Protein AF-A0A940CL17-F1 (afdb_monomer_lite)

Radius of gyration: 22.21 Å; chains: 1; bounding box: 60×41×31 Å

Structure (mmCIF, N/CA/C/O backbone):
data_AF-A0A940CL17-F1
#
_entry.id   AF-A0A940CL17-F1
#
loop_
_atom_site.group_PDB
_atom_site.id
_atom_site.type_symbol
_atom_site.label_atom_id
_atom_site.label_alt_id
_atom_site.label_comp_id
_atom_site.label_asym_id
_atom_site.label_entity_id
_atom_site.label_seq_id
_atom_site.pdbx_PDB_ins_code
_atom_site.Cartn_x
_atom_site.Cartn_y
_atom_site.Cartn_z
_atom_site.occupancy
_atom_site.B_iso_or_equiv
_atom_site.auth_seq_id
_atom_site.auth_comp_id
_atom_site.auth_asym_id
_atom_site.auth_atom_id
_atom_site.pdbx_PDB_model_num
ATOM 1 N N . MET A 1 1 ? 45.561 32.958 -18.531 1.00 55.88 1 MET A N 1
ATOM 2 C CA . MET A 1 1 ? 45.379 31.776 -19.407 1.00 55.88 1 MET A CA 1
ATOM 3 C C . MET A 1 1 ? 45.295 30.462 -18.626 1.00 55.88 1 MET A C 1
ATOM 5 O O . MET A 1 1 ? 44.309 29.768 -18.802 1.00 55.88 1 ME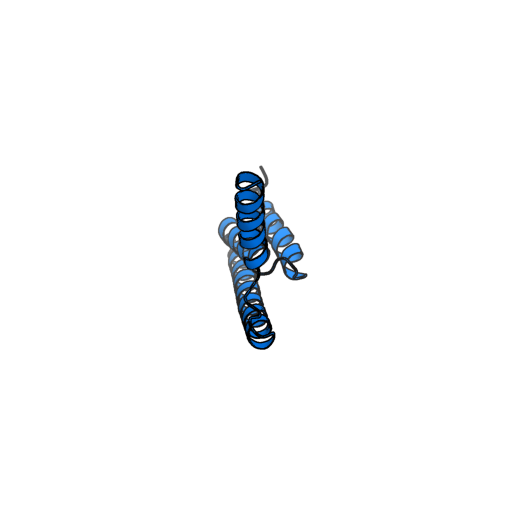T A O 1
ATOM 9 N N . SER A 1 2 ? 46.215 30.154 -17.698 1.00 60.66 2 SER A N 1
ATOM 10 C CA . SER A 1 2 ? 46.189 28.889 -16.922 1.00 60.66 2 SER A CA 1
ATOM 11 C C . SER A 1 2 ? 44.926 28.669 -16.053 1.00 60.66 2 SER A C 1
ATOM 13 O O . SER A 1 2 ? 44.372 27.575 -16.038 1.00 60.66 2 SER A O 1
ATOM 15 N N . LYS A 1 3 ? 44.365 29.717 -15.424 1.00 64.75 3 LYS A N 1
ATOM 16 C CA . LYS A 1 3 ? 43.126 29.595 -14.618 1.00 64.75 3 LYS A CA 1
ATOM 17 C C . LYS A 1 3 ? 41.900 29.146 -15.431 1.00 64.75 3 LYS A C 1
ATOM 19 O O . LYS A 1 3 ? 41.086 28.390 -14.919 1.00 64.75 3 LYS A O 1
ATOM 24 N N . HIS A 1 4 ? 41.792 29.551 -16.700 1.00 70.62 4 HIS A N 1
ATOM 25 C CA . HIS A 1 4 ? 40.691 29.123 -17.575 1.00 70.62 4 HIS A CA 1
ATOM 26 C C . HIS A 1 4 ? 40.810 27.648 -17.985 1.00 70.62 4 HIS A C 1
ATOM 28 O O . HIS A 1 4 ? 39.792 26.989 -18.157 1.00 70.62 4 HIS A O 1
ATOM 34 N N . ILE A 1 5 ? 42.033 27.114 -18.068 1.00 78.62 5 ILE A N 1
ATOM 35 C CA . ILE A 1 5 ? 42.286 25.692 -18.348 1.00 78.62 5 ILE A CA 1
ATOM 36 C C . ILE A 1 5 ? 41.847 24.825 -17.159 1.00 78.62 5 ILE A C 1
ATOM 38 O O . ILE A 1 5 ? 41.248 23.774 -17.359 1.00 78.62 5 ILE A O 1
ATOM 42 N N . ILE A 1 6 ? 42.062 25.295 -15.924 1.00 80.94 6 ILE A N 1
ATOM 43 C CA . ILE A 1 6 ? 41.608 24.601 -14.706 1.00 80.94 6 ILE A CA 1
ATOM 44 C C . ILE A 1 6 ? 40.073 24.539 -14.649 1.00 80.94 6 ILE A C 1
ATOM 46 O O . ILE A 1 6 ? 39.512 23.479 -14.377 1.00 80.94 6 ILE A O 1
ATOM 50 N N . PHE A 1 7 ? 39.386 25.641 -14.971 1.00 77.31 7 PHE A N 1
ATOM 51 C CA . PHE A 1 7 ? 37.919 25.658 -15.053 1.00 77.31 7 PHE A CA 1
ATOM 52 C C . PHE A 1 7 ? 37.376 24.732 -16.152 1.00 77.31 7 PHE A C 1
ATOM 54 O O . PHE A 1 7 ? 36.368 24.060 -15.943 1.00 77.31 7 PHE A O 1
ATOM 61 N N . LEU A 1 8 ? 38.065 24.643 -17.292 1.00 80.06 8 LEU A N 1
ATOM 62 C CA . LEU A 1 8 ? 37.696 23.739 -18.383 1.00 80.06 8 LEU A CA 1
ATOM 63 C C . LEU A 1 8 ? 37.875 22.262 -17.991 1.00 80.06 8 LEU A C 1
ATOM 65 O O . LEU A 1 8 ? 37.035 21.431 -18.320 1.00 80.06 8 LEU A O 1
ATOM 69 N N . PHE A 1 9 ? 38.918 21.941 -17.222 1.00 78.00 9 PHE A N 1
ATOM 70 C CA . PHE A 1 9 ? 39.150 20.588 -16.711 1.00 78.00 9 PHE A CA 1
ATOM 71 C C . PHE A 1 9 ? 38.092 20.164 -15.678 1.00 78.00 9 PHE A C 1
ATOM 73 O O . PHE A 1 9 ? 37.618 19.032 -15.708 1.00 78.00 9 PHE A O 1
ATOM 80 N N . ILE A 1 10 ? 37.650 21.091 -14.818 1.00 80.19 10 ILE A N 1
ATOM 81 C CA . ILE A 1 10 ? 36.537 20.867 -13.879 1.00 80.19 10 ILE A CA 1
ATOM 82 C C . ILE A 1 10 ? 35.226 20.603 -14.631 1.00 80.19 10 ILE A C 1
ATOM 84 O O . ILE A 1 10 ? 34.494 19.684 -14.275 1.00 80.19 10 ILE A O 1
ATOM 88 N N . TYR A 1 11 ? 34.952 21.347 -15.705 1.00 77.88 11 TYR A N 1
ATOM 89 C CA . TYR A 1 11 ? 33.760 21.143 -16.533 1.00 77.88 11 TYR A CA 1
ATOM 90 C C . TYR A 1 11 ? 33.756 19.771 -17.234 1.00 77.88 11 TYR A C 1
ATOM 92 O O . TYR A 1 11 ? 32.717 19.117 -17.316 1.00 77.88 11 TYR A O 1
ATOM 100 N N . ILE A 1 12 ? 34.927 19.287 -17.666 1.00 77.44 12 ILE A N 1
ATOM 101 C CA . ILE A 1 12 ? 35.085 17.957 -18.279 1.00 77.44 12 ILE A CA 1
ATOM 102 C C . ILE A 1 12 ? 34.828 16.823 -17.269 1.00 77.44 12 ILE A C 1
ATOM 104 O O . ILE A 1 12 ? 34.300 15.778 -17.640 1.00 77.44 12 ILE A O 1
ATOM 108 N N . ILE A 1 13 ? 35.128 17.018 -15.983 1.00 75.62 13 ILE A N 1
ATOM 109 C CA . ILE A 1 13 ? 34.837 16.013 -14.944 1.00 75.62 13 ILE A CA 1
ATOM 110 C C . ILE A 1 13 ? 33.320 15.855 -14.730 1.00 75.62 13 ILE A C 1
ATOM 112 O O . ILE A 1 13 ? 32.849 14.740 -14.507 1.00 75.62 13 ILE A O 1
ATOM 116 N N . PHE A 1 14 ? 32.535 16.930 -14.869 1.00 67.50 14 PHE A N 1
ATOM 117 C CA . PHE A 1 14 ? 31.075 16.876 -14.704 1.00 67.50 14 PHE A CA 1
ATOM 118 C C . PHE A 1 14 ? 30.349 16.114 -15.829 1.00 67.50 14 PHE A C 1
ATOM 120 O O . PHE A 1 14 ? 29.304 15.520 -15.574 1.00 67.50 14 PHE A O 1
ATOM 127 N N . ILE A 1 15 ? 30.904 16.055 -17.046 1.00 67.25 15 ILE A N 1
ATOM 128 C CA . ILE A 1 15 ? 30.288 15.338 -18.183 1.00 67.25 15 ILE A CA 1
ATOM 129 C C . ILE A 1 15 ? 30.579 13.825 -18.210 1.00 67.25 15 ILE A C 1
ATOM 131 O O . ILE A 1 15 ? 29.912 13.099 -18.940 1.00 67.25 15 ILE A O 1
ATOM 135 N N . VAL A 1 16 ? 31.515 13.316 -17.395 1.00 64.06 16 VAL A N 1
ATOM 136 C CA . VAL A 1 16 ? 31.844 11.869 -17.318 1.00 64.06 16 VAL A CA 1
ATOM 137 C C . VAL A 1 16 ? 31.003 11.130 -16.255 1.00 64.06 16 VAL A C 1
ATOM 139 O O . VAL A 1 16 ? 31.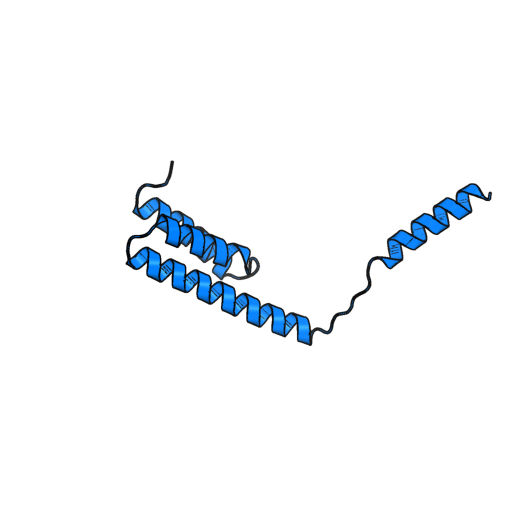085 9.913 -16.122 1.00 64.06 16 VAL A O 1
ATOM 142 N N . SER A 1 17 ? 30.126 11.830 -15.522 1.00 61.53 17 SER A N 1
ATOM 143 C CA . SER A 1 17 ? 29.309 11.228 -14.451 1.00 61.53 17 SER A CA 1
ATOM 144 C C . SER A 1 17 ? 28.144 10.352 -14.950 1.00 61.53 17 SER A C 1
ATOM 146 O O . SER A 1 17 ? 27.531 9.642 -14.157 1.00 61.53 17 SER A O 1
ATOM 148 N N . CYS A 1 18 ? 27.859 10.324 -16.258 1.00 63.22 18 CYS A N 1
ATOM 149 C CA . CYS A 1 18 ? 26.839 9.438 -16.821 1.00 63.22 18 CYS A CA 1
ATOM 150 C C . CYS A 1 18 ? 27.477 8.257 -17.565 1.00 63.22 18 CYS A C 1
ATOM 152 O O . CYS A 1 18 ? 27.629 8.265 -18.784 1.00 63.22 18 CYS A O 1
ATOM 154 N N . SER A 1 19 ? 27.861 7.225 -16.815 1.00 66.19 19 SER A N 1
ATOM 155 C CA . SER A 1 19 ? 28.136 5.907 -17.384 1.00 66.19 19 SER A CA 1
ATOM 156 C C . SER A 1 19 ? 27.679 4.810 -16.434 1.00 66.19 19 SER A C 1
ATOM 158 O O . SER A 1 19 ? 28.254 4.610 -15.361 1.00 66.19 19 SER A O 1
ATOM 160 N N . LYS A 1 20 ? 26.618 4.119 -16.860 1.00 51.00 20 LYS A N 1
ATOM 161 C CA . LYS A 1 20 ? 26.325 2.703 -16.610 1.00 51.00 20 LYS A CA 1
ATOM 162 C C . LYS A 1 20 ? 25.168 2.313 -17.528 1.00 51.00 20 LYS A C 1
ATOM 164 O O . LYS A 1 20 ? 24.007 2.367 -17.139 1.00 51.00 20 LYS A O 1
ATOM 169 N N . ASP A 1 21 ? 25.505 1.934 -18.757 1.00 62.84 21 ASP A N 1
ATOM 170 C CA . ASP A 1 21 ? 24.585 1.210 -19.632 1.00 62.84 21 ASP A CA 1
ATOM 171 C C . ASP A 1 21 ? 24.482 -0.226 -19.091 1.00 62.84 21 ASP A C 1
ATOM 173 O O . ASP A 1 21 ? 25.258 -1.118 -19.435 1.00 62.84 21 ASP A O 1
ATOM 177 N N . LYS A 1 22 ? 23.616 -0.402 -18.089 1.00 55.84 22 LYS A N 1
ATOM 178 C CA . LYS A 1 22 ? 23.228 -1.714 -17.573 1.00 55.84 22 LYS A CA 1
ATOM 179 C C . LYS A 1 22 ? 22.083 -2.207 -18.446 1.00 55.84 22 LYS A C 1
ATOM 181 O O . LYS A 1 22 ? 20.941 -1.799 -18.252 1.00 55.84 22 LYS A O 1
ATOM 186 N N . SER A 1 23 ? 22.462 -2.998 -19.447 1.00 55.94 23 SER A N 1
ATOM 187 C CA . SER A 1 23 ? 21.678 -4.025 -20.140 1.00 55.94 23 SER A CA 1
ATOM 188 C C . SER A 1 23 ? 20.180 -4.014 -19.837 1.00 55.94 23 SER A C 1
ATOM 190 O O . SER A 1 23 ? 19.755 -4.416 -18.761 1.00 55.94 23 SER A O 1
ATOM 192 N N . LYS A 1 24 ? 19.373 -3.678 -20.849 1.00 58.81 24 LYS A N 1
ATOM 193 C CA . LYS A 1 24 ? 17.898 -3.771 -20.861 1.00 58.81 24 LYS A CA 1
ATOM 194 C C . LYS A 1 24 ? 17.330 -5.049 -20.211 1.00 58.81 24 LYS A C 1
ATOM 196 O O . LYS A 1 24 ? 16.232 -5.011 -19.679 1.00 58.81 24 LYS A O 1
ATOM 201 N N . VAL A 1 25 ? 18.070 -6.161 -20.230 1.00 64.81 25 VAL A N 1
ATOM 202 C CA . VAL A 1 25 ? 17.703 -7.424 -19.564 1.00 64.81 25 VAL A CA 1
ATOM 203 C C . VAL A 1 25 ? 17.622 -7.279 -18.037 1.00 64.81 25 VAL A C 1
ATOM 205 O O . VAL A 1 25 ? 16.650 -7.735 -17.448 1.00 64.81 25 VAL A O 1
ATOM 208 N N . ASP A 1 26 ? 18.584 -6.606 -17.398 1.00 67.38 26 ASP A N 1
ATOM 209 C CA . ASP A 1 26 ? 18.594 -6.417 -15.939 1.00 67.38 26 ASP A CA 1
ATOM 210 C C . ASP A 1 26 ? 17.491 -5.452 -15.486 1.00 67.38 26 ASP A C 1
ATOM 212 O O . ASP A 1 26 ? 16.926 -5.620 -14.410 1.00 67.38 26 ASP A O 1
ATOM 216 N N . GLN A 1 27 ? 17.165 -4.454 -16.316 1.00 69.06 27 GLN A N 1
ATOM 217 C CA . GLN A 1 27 ? 16.072 -3.513 -16.048 1.00 69.06 27 GLN A CA 1
ATOM 218 C C . GLN A 1 27 ? 14.708 -4.205 -16.123 1.00 69.06 27 GLN A C 1
ATOM 220 O O . GLN A 1 27 ? 13.904 -4.029 -15.219 1.00 69.06 27 GLN A O 1
ATOM 225 N N . VAL A 1 28 ? 14.476 -5.042 -17.142 1.00 70.81 28 VAL A N 1
ATOM 226 C CA . VAL A 1 28 ? 13.228 -5.815 -17.281 1.00 70.81 28 VAL A CA 1
ATOM 227 C C . VAL A 1 28 ? 13.055 -6.815 -16.135 1.00 70.81 28 VAL A C 1
ATOM 229 O O . VAL A 1 28 ? 11.956 -6.949 -15.606 1.00 70.81 28 VAL A O 1
ATOM 232 N N . LEU A 1 29 ? 14.128 -7.497 -15.717 1.00 74.06 29 LEU A N 1
ATOM 233 C CA . LEU A 1 29 ? 14.078 -8.410 -14.569 1.00 74.06 29 LEU A CA 1
ATOM 234 C C . LEU A 1 29 ? 13.775 -7.670 -13.261 1.00 74.06 29 LEU A C 1
ATOM 236 O O . LEU A 1 29 ? 12.957 -8.144 -12.479 1.00 74.06 29 LEU A O 1
ATOM 240 N N . LEU A 1 30 ? 14.393 -6.504 -13.043 1.00 77.81 30 LEU A N 1
ATOM 241 C CA . LEU A 1 30 ? 14.125 -5.666 -11.874 1.00 77.81 30 LEU A CA 1
ATOM 242 C C . LEU A 1 30 ? 12.689 -5.124 -11.882 1.00 77.81 30 LEU A C 1
ATOM 244 O O . LEU A 1 30 ? 12.029 -5.155 -10.853 1.00 77.81 30 LEU A O 1
ATOM 248 N N . GLU A 1 31 ? 12.185 -4.656 -13.027 1.00 74.88 31 GLU A N 1
ATOM 249 C CA . GLU A 1 31 ? 10.793 -4.205 -13.160 1.00 74.88 31 GLU A CA 1
ATOM 250 C C . GLU A 1 31 ? 9.801 -5.331 -12.855 1.00 74.88 31 GLU A C 1
ATOM 252 O O . GLU A 1 31 ? 8.823 -5.105 -12.148 1.00 74.88 31 GLU A O 1
ATOM 257 N N . GLN A 1 32 ? 10.070 -6.547 -13.337 1.00 77.31 32 GLN A N 1
ATOM 258 C CA . GLN A 1 32 ? 9.220 -7.709 -13.083 1.00 77.31 32 GLN A CA 1
ATOM 259 C C . GLN A 1 32 ? 9.221 -8.122 -11.600 1.00 77.31 32 GLN A C 1
ATOM 261 O O . GLN A 1 32 ? 8.185 -8.530 -11.073 1.00 77.31 32 GLN A O 1
ATOM 266 N N . ASP A 1 33 ? 10.363 -7.998 -10.922 1.00 87.25 33 ASP A N 1
ATOM 267 C CA . ASP A 1 33 ? 10.501 -8.263 -9.485 1.00 87.25 33 ASP A CA 1
ATOM 268 C C . ASP A 1 33 ? 9.742 -7.216 -8.650 1.00 87.25 33 ASP A C 1
ATOM 270 O O . ASP A 1 33 ? 8.914 -7.552 -7.803 1.00 87.25 33 ASP A O 1
ATOM 274 N N . VAL A 1 34 ? 9.912 -5.934 -8.986 1.00 92.94 34 VAL A N 1
ATOM 275 C CA . VAL A 1 34 ? 9.219 -4.812 -8.335 1.00 92.94 34 VAL A CA 1
ATOM 276 C C . VAL A 1 34 ? 7.701 -4.870 -8.555 1.00 92.94 34 VAL A C 1
ATOM 278 O O . VAL A 1 34 ? 6.927 -4.595 -7.635 1.00 92.94 34 VAL A O 1
ATOM 281 N N . GLU A 1 35 ? 7.241 -5.272 -9.744 1.00 94.25 35 GLU A N 1
ATOM 282 C CA . GLU A 1 35 ? 5.814 -5.486 -10.003 1.00 94.25 35 GLU A CA 1
ATOM 283 C C . GLU A 1 35 ? 5.247 -6.604 -9.113 1.00 94.25 35 GLU A C 1
ATOM 285 O O . GLU A 1 35 ? 4.153 -6.461 -8.555 1.00 94.25 35 GLU A O 1
ATOM 290 N N . ALA A 1 36 ? 5.989 -7.700 -8.932 1.00 95.38 36 ALA A N 1
ATOM 291 C CA . ALA A 1 36 ? 5.579 -8.789 -8.054 1.00 95.38 36 ALA A CA 1
ATOM 292 C C . ALA A 1 36 ? 5.484 -8.337 -6.586 1.00 95.38 36 ALA A C 1
ATOM 294 O O . ALA A 1 36 ? 4.490 -8.646 -5.921 1.00 95.38 36 ALA A O 1
ATOM 295 N N . GLU A 1 37 ? 6.457 -7.565 -6.095 1.00 96.69 37 GLU A N 1
ATOM 296 C CA . GLU A 1 37 ? 6.435 -6.988 -4.744 1.00 96.69 37 GLU A CA 1
ATOM 297 C C . GLU A 1 37 ? 5.241 -6.048 -4.535 1.00 96.69 37 GLU A C 1
ATOM 299 O O . GLU A 1 37 ? 4.522 -6.170 -3.540 1.00 96.69 37 GLU A O 1
ATOM 304 N N . MET A 1 38 ? 4.954 -5.175 -5.506 1.00 97.31 38 MET A N 1
ATOM 305 C CA . MET A 1 38 ? 3.784 -4.292 -5.473 1.00 97.31 38 MET A CA 1
ATOM 306 C C . MET A 1 38 ? 2.475 -5.091 -5.385 1.00 97.31 38 MET A C 1
ATOM 308 O O . MET A 1 38 ? 1.614 -4.790 -4.551 1.00 97.31 38 MET A O 1
ATOM 312 N N . ILE A 1 39 ? 2.327 -6.155 -6.185 1.00 97.38 39 ILE A N 1
ATOM 313 C CA . ILE A 1 39 ? 1.137 -7.022 -6.152 1.00 97.38 39 ILE A CA 1
ATOM 314 C C . ILE A 1 39 ? 0.995 -7.707 -4.787 1.00 97.38 39 ILE A C 1
ATOM 316 O O . ILE A 1 39 ? -0.123 -7.852 -4.282 1.00 97.38 39 ILE A O 1
ATOM 320 N N . LEU A 1 40 ? 2.101 -8.152 -4.187 1.00 98.06 40 LEU A N 1
ATOM 321 C CA . LEU A 1 40 ? 2.098 -8.773 -2.862 1.00 98.06 40 LEU A CA 1
ATOM 322 C C . LEU A 1 40 ? 1.684 -7.775 -1.776 1.00 98.06 40 LEU A C 1
ATOM 324 O O . LEU A 1 40 ? 0.817 -8.105 -0.963 1.00 98.06 40 LEU A O 1
ATOM 328 N N . ALA A 1 41 ? 2.233 -6.558 -1.794 1.00 98.50 41 ALA A N 1
ATOM 329 C CA . ALA A 1 41 ? 1.858 -5.490 -0.870 1.00 98.50 41 ALA A CA 1
ATOM 330 C C . ALA A 1 41 ? 0.364 -5.149 -0.986 1.00 98.50 41 ALA A C 1
ATOM 332 O O . ALA A 1 41 ? -0.345 -5.132 0.022 1.00 98.50 41 ALA A O 1
ATOM 333 N N . TYR A 1 42 ? -0.151 -5.006 -2.212 1.00 98.50 42 TYR A N 1
ATOM 334 C CA . TYR A 1 42 ? -1.570 -4.739 -2.457 1.00 98.50 42 TYR A CA 1
ATOM 335 C C . TYR A 1 42 ? -2.476 -5.862 -1.927 1.00 98.50 42 TYR A C 1
ATOM 337 O O . TYR A 1 42 ? -3.482 -5.605 -1.264 1.00 98.50 42 TYR A O 1
ATOM 345 N N . LYS A 1 43 ? -2.119 -7.129 -2.184 1.00 98.56 43 LYS A N 1
ATOM 346 C CA . LYS A 1 43 ? -2.871 -8.295 -1.686 1.00 98.56 43 LYS A CA 1
ATOM 347 C C . LYS A 1 43 ? -2.868 -8.381 -0.162 1.00 98.56 43 LYS A C 1
ATOM 349 O O . LYS A 1 43 ? -3.894 -8.720 0.425 1.00 98.56 43 LYS A O 1
ATOM 354 N N . GLU A 1 44 ? -1.742 -8.080 0.481 1.00 98.69 44 GLU A N 1
ATOM 355 C CA . GLU A 1 44 ? -1.682 -8.045 1.941 1.00 98.69 44 GLU A CA 1
ATOM 356 C C . GLU A 1 44 ? -2.542 -6.895 2.487 1.00 98.69 44 GLU A C 1
ATOM 358 O O . GLU A 1 44 ? -3.292 -7.118 3.430 1.00 98.69 44 GLU A O 1
ATOM 363 N N . GLY A 1 45 ? -2.545 -5.719 1.847 1.00 98.62 45 GLY A N 1
ATOM 364 C CA . GLY A 1 45 ? -3.461 -4.623 2.186 1.00 98.62 45 GLY A CA 1
ATOM 365 C C . GLY A 1 45 ? -4.932 -5.048 2.152 1.00 98.62 45 GLY A C 1
ATOM 366 O O . GLY A 1 45 ? -5.653 -4.855 3.129 1.00 98.62 45 GLY A O 1
ATOM 367 N N . MET A 1 46 ? -5.361 -5.730 1.082 1.00 98.62 46 MET A N 1
ATOM 368 C CA . MET A 1 46 ? -6.725 -6.271 0.956 1.00 98.62 46 MET A CA 1
ATOM 369 C C . MET A 1 46 ? -7.078 -7.246 2.083 1.00 98.62 46 MET A C 1
ATOM 371 O O . MET A 1 46 ? -8.119 -7.119 2.719 1.00 98.62 46 MET A O 1
ATOM 375 N N . LYS A 1 47 ? -6.187 -8.194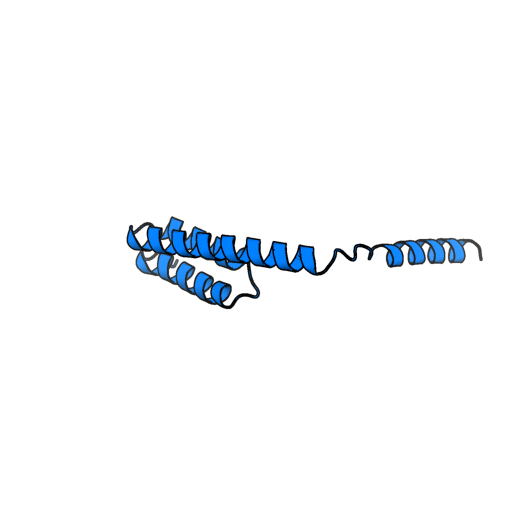 2.377 1.00 98.75 47 LYS A N 1
ATOM 376 C CA . LYS A 1 47 ? -6.387 -9.184 3.443 1.00 98.75 47 LYS A CA 1
ATOM 377 C C . LYS A 1 47 ? -6.526 -8.536 4.821 1.00 98.75 47 LYS A C 1
ATOM 379 O O . LYS A 1 47 ? -7.239 -9.051 5.678 1.00 98.75 47 LYS A O 1
ATOM 384 N N . GLN A 1 48 ? -5.805 -7.448 5.068 1.00 98.56 48 GLN A N 1
ATOM 385 C CA . GLN A 1 48 ? -5.827 -6.742 6.351 1.00 98.56 48 GLN A CA 1
ATOM 386 C C . GLN A 1 48 ? -7.069 -5.859 6.464 1.00 98.56 48 GLN A C 1
ATOM 388 O O . GLN A 1 48 ? -7.704 -5.824 7.516 1.00 98.56 48 GLN A O 1
ATOM 393 N N . LEU A 1 49 ? -7.499 -5.272 5.347 1.00 98.19 49 LEU A N 1
ATOM 394 C CA . LEU A 1 49 ? -8.774 -4.575 5.240 1.00 98.19 49 LEU A CA 1
ATOM 395 C C . LEU A 1 49 ? -9.955 -5.516 5.528 1.00 98.19 49 LEU A C 1
ATOM 397 O O . LEU A 1 49 ? -10.817 -5.176 6.332 1.00 98.19 49 LEU A O 1
ATOM 401 N N . GLU A 1 50 ? -9.958 -6.727 4.960 1.00 97.81 50 GLU A N 1
ATOM 402 C CA . GLU A 1 50 ? -10.974 -7.763 5.225 1.00 97.81 50 GLU A CA 1
ATOM 403 C C . GLU A 1 50 ? -11.016 -8.209 6.695 1.00 97.81 50 GLU A C 1
ATOM 405 O O . GLU A 1 50 ? -12.071 -8.579 7.208 1.00 97.81 50 GLU A O 1
ATOM 410 N N . LYS A 1 51 ? -9.877 -8.156 7.394 1.00 97.81 51 LYS A N 1
ATOM 411 C CA . LYS A 1 51 ? -9.786 -8.440 8.834 1.00 97.81 51 LYS A CA 1
ATOM 412 C C . LYS A 1 51 ? -10.206 -7.264 9.715 1.00 97.81 51 LYS A C 1
ATOM 414 O O . LYS A 1 51 ? -10.304 -7.441 10.928 1.00 97.81 51 LYS A O 1
ATOM 419 N N . GLY A 1 52 ? -10.429 -6.087 9.134 1.00 96.69 52 GLY A N 1
ATOM 420 C CA . GLY A 1 52 ? -10.737 -4.872 9.875 1.00 96.69 52 GLY A CA 1
ATOM 421 C C . GLY A 1 52 ? -9.518 -4.207 10.516 1.00 96.69 52 GLY A C 1
ATOM 422 O O . GLY A 1 52 ? -9.684 -3.484 11.490 1.00 96.69 52 GLY A O 1
ATOM 423 N N . ASP A 1 53 ? -8.304 -4.411 10.001 1.00 97.81 53 ASP A N 1
ATOM 424 C CA . ASP A 1 53 ? -7.126 -3.622 10.390 1.00 97.81 53 ASP A CA 1
ATOM 425 C C . ASP A 1 53 ? -6.869 -2.526 9.344 1.00 97.81 53 ASP A C 1
ATOM 427 O O . ASP A 1 53 ? -6.060 -2.680 8.426 1.00 97.81 53 ASP A O 1
ATOM 431 N N . ALA A 1 54 ? -7.612 -1.418 9.448 1.00 97.38 54 ALA A N 1
ATOM 432 C CA . ALA A 1 54 ? -7.566 -0.323 8.478 1.00 97.38 54 ALA A CA 1
ATOM 433 C C . ALA A 1 54 ? -6.202 0.376 8.411 1.00 97.38 54 ALA A C 1
ATOM 435 O O . ALA A 1 54 ? -5.748 0.722 7.321 1.00 97.38 54 ALA A O 1
ATOM 436 N N . LEU A 1 55 ? -5.543 0.577 9.555 1.00 97.94 55 LEU A N 1
ATOM 437 C CA . LEU A 1 55 ? -4.256 1.275 9.621 1.00 97.94 55 LEU A CA 1
ATOM 438 C C . LEU A 1 55 ? -3.155 0.451 8.955 1.00 97.94 55 LEU A C 1
ATOM 440 O O . LEU A 1 55 ? -2.364 0.976 8.169 1.00 97.94 55 LEU A O 1
ATOM 444 N N . TYR A 1 56 ? -3.114 -0.853 9.235 1.00 98.31 56 TYR A N 1
ATOM 445 C CA . TYR A 1 56 ? -2.132 -1.723 8.609 1.00 98.31 56 TYR A CA 1
ATOM 446 C C . TYR A 1 56 ? -2.442 -1.959 7.124 1.00 98.31 56 TYR A C 1
ATOM 448 O O . TYR A 1 56 ? -1.519 -1.995 6.309 1.00 98.31 56 TYR A O 1
ATOM 456 N N . ALA A 1 57 ? -3.724 -2.045 6.753 1.00 98.69 57 ALA A N 1
ATOM 457 C CA . ALA A 1 57 ? -4.145 -2.104 5.356 1.00 98.69 57 ALA A CA 1
ATOM 458 C C . ALA A 1 57 ? -3.706 -0.863 4.568 1.00 98.69 57 ALA A C 1
ATOM 460 O O . ALA A 1 57 ? -3.068 -1.006 3.527 1.00 98.69 57 ALA A O 1
ATOM 461 N N . SER A 1 58 ? -3.981 0.338 5.089 1.00 98.56 58 SER A N 1
ATOM 462 C CA . SER A 1 58 ? -3.567 1.614 4.491 1.00 98.56 58 SER A CA 1
ATOM 463 C C . SER A 1 58 ? -2.058 1.665 4.272 1.00 98.56 58 SER A C 1
ATOM 465 O O . SER A 1 58 ? -1.610 1.854 3.144 1.00 98.56 58 SER A O 1
ATOM 467 N N . LYS A 1 59 ? -1.268 1.316 5.293 1.00 98.56 59 LYS A N 1
ATOM 468 C CA . LYS A 1 59 ? 0.193 1.230 5.172 1.00 98.56 59 LYS A CA 1
ATOM 469 C C . LYS A 1 59 ? 0.652 0.288 4.052 1.00 98.56 59 LYS A C 1
ATOM 471 O O . LYS A 1 59 ? 1.636 0.572 3.373 1.00 98.56 59 LYS A O 1
ATOM 476 N N . LYS A 1 60 ? -0.025 -0.849 3.867 1.00 98.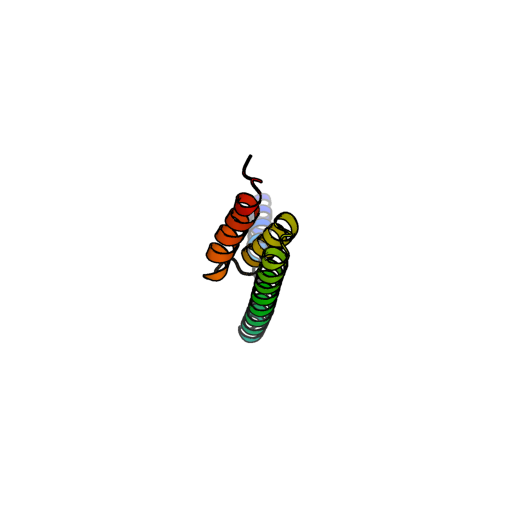75 60 LYS A N 1
ATOM 477 C CA . LYS A 1 60 ? 0.309 -1.812 2.807 1.00 98.75 60 LYS A CA 1
ATOM 478 C C . LYS A 1 60 ? -0.090 -1.329 1.417 1.00 98.75 60 LYS A C 1
ATOM 480 O O . LYS A 1 60 ? 0.619 -1.616 0.454 1.00 98.75 60 LYS A O 1
ATOM 485 N N . PHE A 1 61 ? -1.176 -0.575 1.310 1.00 98.62 61 PHE A N 1
ATOM 486 C CA . PHE A 1 61 ? -1.532 0.095 0.069 1.00 98.62 61 PHE A CA 1
ATOM 487 C C . PHE A 1 61 ? -0.540 1.219 -0.281 1.00 98.62 61 PHE A C 1
ATOM 489 O O . PHE A 1 61 ? -0.105 1.277 -1.426 1.00 98.62 61 PHE A O 1
ATOM 496 N N . ASP A 1 62 ? -0.085 2.019 0.686 1.00 98.50 62 ASP A N 1
ATOM 497 C CA . ASP A 1 62 ? 0.958 3.034 0.453 1.00 98.50 62 ASP A CA 1
ATOM 498 C C . ASP A 1 62 ? 2.282 2.397 -0.011 1.00 98.50 62 ASP A C 1
ATOM 500 O O . ASP A 1 62 ? 2.957 2.900 -0.908 1.00 98.50 62 ASP A O 1
ATOM 504 N N . GLU A 1 63 ? 2.649 1.245 0.562 1.00 98.25 63 GLU A N 1
ATOM 505 C CA . GLU A 1 63 ? 3.819 0.467 0.134 1.00 98.25 63 GLU A CA 1
ATOM 506 C C . GLU A 1 63 ? 3.693 0.036 -1.338 1.00 98.25 63 GLU A C 1
ATOM 508 O O . GLU A 1 63 ? 4.624 0.227 -2.119 1.00 98.25 63 GLU A O 1
ATOM 513 N N . ALA A 1 64 ? 2.523 -0.468 -1.747 1.00 98.12 64 ALA A N 1
ATOM 514 C CA . ALA A 1 64 ? 2.251 -0.829 -3.139 1.00 98.12 64 ALA A CA 1
ATOM 515 C C . ALA A 1 64 ? 2.291 0.384 -4.092 1.00 98.12 64 ALA A C 1
ATOM 517 O O . ALA A 1 64 ? 2.754 0.252 -5.225 1.00 98.12 64 ALA A O 1
ATOM 518 N N . GLU A 1 65 ? 1.831 1.557 -3.644 1.00 98.00 65 GLU A N 1
ATOM 519 C CA . GLU A 1 65 ? 1.895 2.806 -4.415 1.00 98.00 65 GLU A CA 1
ATOM 520 C C . GLU A 1 65 ? 3.341 3.219 -4.711 1.00 98.00 65 GLU A C 1
ATOM 522 O O . GLU A 1 65 ? 3.683 3.526 -5.856 1.00 98.00 65 GLU A O 1
ATOM 527 N N . ILE A 1 66 ? 4.194 3.194 -3.686 1.00 97.25 66 ILE A N 1
ATOM 528 C CA . ILE A 1 66 ? 5.574 3.683 -3.771 1.00 97.25 66 ILE A CA 1
ATOM 529 C C . ILE A 1 66 ? 6.479 2.705 -4.529 1.00 97.25 66 ILE A C 1
ATOM 531 O O . ILE A 1 66 ? 7.407 3.146 -5.209 1.00 97.25 66 ILE A O 1
ATOM 535 N N . LEU A 1 67 ? 6.225 1.395 -4.429 1.00 95.25 67 LEU A N 1
ATOM 536 C CA . LEU A 1 67 ? 7.055 0.368 -5.065 1.00 95.25 67 LEU A CA 1
ATOM 537 C C . LEU A 1 67 ? 7.075 0.492 -6.594 1.00 95.25 67 LEU A C 1
ATOM 539 O O . LEU A 1 67 ? 8.141 0.382 -7.193 1.00 95.25 67 LEU A O 1
ATOM 543 N N . PHE A 1 68 ? 5.926 0.746 -7.233 1.00 93.56 68 PHE A N 1
ATOM 544 C CA . PHE A 1 68 ? 5.830 0.778 -8.698 1.00 93.56 68 PHE A CA 1
ATOM 545 C C . PHE A 1 68 ? 4.954 1.942 -9.211 1.00 93.56 68 PHE A C 1
ATOM 547 O O . PHE A 1 68 ? 3.856 1.718 -9.733 1.00 93.56 68 PHE A O 1
ATOM 554 N N . PRO A 1 69 ? 5.421 3.200 -9.083 1.00 92.38 69 PRO A N 1
ATOM 555 C CA . PRO A 1 69 ? 4.599 4.406 -9.241 1.00 92.38 69 PRO A CA 1
ATOM 556 C C . PRO A 1 69 ? 4.058 4.634 -10.661 1.00 92.38 69 PRO A C 1
ATOM 558 O O . PRO A 1 69 ? 3.027 5.276 -10.839 1.00 92.38 69 PRO A O 1
ATOM 561 N N . GLN A 1 70 ? 4.722 4.103 -11.691 1.00 90.56 70 GLN A N 1
ATOM 562 C CA . GLN A 1 70 ? 4.257 4.160 -13.083 1.00 90.56 70 GLN A CA 1
ATOM 563 C C . GLN A 1 70 ? 3.104 3.189 -13.382 1.00 90.56 70 GLN A C 1
ATOM 565 O O . GLN A 1 70 ? 2.489 3.260 -14.447 1.00 90.56 70 GLN A O 1
ATOM 570 N N . SER A 1 71 ? 2.823 2.255 -12.473 1.00 92.69 71 SER A N 1
ATOM 571 C CA . SER A 1 71 ? 1.756 1.278 -12.632 1.00 92.69 71 SER A CA 1
ATOM 572 C C . SER A 1 71 ? 0.385 1.899 -12.427 1.00 92.69 71 SER A C 1
ATOM 574 O O . SER A 1 71 ? 0.174 2.735 -11.551 1.00 92.69 71 SER A O 1
ATOM 576 N N . ILE A 1 72 ? -0.611 1.374 -13.140 1.00 93.94 72 ILE A N 1
ATOM 577 C CA . ILE A 1 72 ? -2.016 1.706 -12.877 1.00 93.94 72 ILE A CA 1
ATOM 578 C C . ILE A 1 72 ? -2.456 1.286 -11.463 1.00 93.94 72 ILE A C 1
ATOM 580 O O . ILE A 1 72 ? -3.456 1.784 -10.945 1.00 93.94 72 ILE A O 1
ATOM 584 N N . TRP A 1 73 ? -1.727 0.350 -10.843 1.00 96.44 73 TRP A N 1
ATOM 585 C CA . TRP A 1 73 ? -1.975 -0.099 -9.479 1.00 96.44 73 TRP A CA 1
ATOM 586 C C . TRP A 1 73 ? -1.592 0.937 -8.432 1.00 96.44 73 TRP A C 1
ATOM 588 O O . TRP A 1 73 ? -2.235 0.942 -7.391 1.00 96.44 73 TRP A O 1
ATOM 598 N N . ALA A 1 74 ? -0.649 1.844 -8.709 1.00 97.56 74 ALA A N 1
ATOM 599 C CA . ALA A 1 74 ? -0.255 2.867 -7.746 1.00 97.56 74 ALA A CA 1
ATOM 600 C C . ALA A 1 74 ? -1.437 3.785 -7.398 1.00 97.56 74 ALA A C 1
ATOM 602 O O . ALA A 1 74 ? -1.811 3.917 -6.237 1.00 97.56 74 ALA A O 1
ATOM 603 N N . ALA A 1 75 ? -2.138 4.293 -8.416 1.00 97.56 75 ALA A N 1
ATOM 604 C CA . ALA A 1 75 ? -3.346 5.095 -8.216 1.00 97.56 75 ALA A CA 1
ATOM 605 C C . ALA A 1 75 ? -4.467 4.318 -7.499 1.00 97.56 75 ALA A C 1
ATOM 607 O O . ALA A 1 75 ? -5.163 4.864 -6.644 1.00 97.56 75 ALA A O 1
ATOM 608 N N . LYS A 1 76 ? -4.643 3.027 -7.819 1.00 98.00 76 LYS A N 1
ATOM 609 C CA . LYS A 1 76 ? -5.617 2.171 -7.119 1.00 98.00 76 LYS A CA 1
ATOM 610 C C . LYS A 1 76 ? -5.231 1.953 -5.661 1.00 98.00 76 LYS A C 1
ATOM 612 O O . LYS A 1 76 ? -6.113 1.936 -4.813 1.00 98.00 76 LYS A O 1
ATOM 617 N N . ALA A 1 77 ? -3.949 1.755 -5.380 1.00 98.50 77 ALA A N 1
ATOM 618 C CA . ALA A 1 77 ? -3.437 1.557 -4.037 1.00 98.50 77 ALA A CA 1
ATOM 619 C C . ALA A 1 77 ? -3.638 2.827 -3.202 1.00 98.50 77 ALA A C 1
ATOM 621 O O . ALA A 1 77 ? -4.244 2.743 -2.142 1.00 98.50 77 ALA A O 1
ATOM 622 N N . SER A 1 78 ? -3.316 4.002 -3.745 1.00 98.44 78 SER A N 1
ATOM 623 C CA . SER A 1 78 ? -3.582 5.297 -3.103 1.00 98.44 78 SER A CA 1
ATOM 624 C C . SER A 1 78 ? -5.057 5.462 -2.697 1.00 98.44 78 SER A C 1
ATOM 626 O O . SER A 1 78 ? -5.385 5.771 -1.549 1.00 98.44 78 SER A O 1
ATOM 628 N N . LEU A 1 79 ? -5.985 5.139 -3.611 1.00 98.44 79 LEU A N 1
ATOM 629 C CA . LEU A 1 79 ? -7.425 5.154 -3.323 1.00 98.44 79 LEU A CA 1
ATOM 630 C C . LEU A 1 79 ? -7.825 4.140 -2.247 1.00 98.44 79 LEU A C 1
ATOM 632 O O . LEU A 1 79 ? -8.650 4.449 -1.389 1.00 98.44 79 LEU A O 1
ATOM 636 N N . MET A 1 80 ? -7.259 2.934 -2.286 1.00 98.50 80 MET A N 1
ATOM 637 C CA . MET A 1 80 ? -7.530 1.899 -1.290 1.00 98.50 80 MET A CA 1
ATOM 638 C C . MET A 1 80 ? -6.961 2.245 0.085 1.00 98.50 80 MET A C 1
ATOM 640 O O . MET A 1 80 ? -7.579 1.895 1.087 1.00 98.50 80 MET A O 1
ATOM 644 N N . SER A 1 81 ? -5.837 2.960 0.146 1.00 98.56 81 SER A N 1
ATOM 645 C CA . SER A 1 81 ? -5.272 3.481 1.389 1.00 98.56 81 SER A CA 1
ATOM 646 C C . SER A 1 81 ? -6.237 4.464 2.049 1.00 98.56 81 SER A C 1
ATOM 648 O O . SER A 1 81 ? -6.671 4.248 3.182 1.00 98.56 81 SER A O 1
ATOM 650 N N . ALA A 1 82 ? -6.693 5.465 1.290 1.00 98.38 82 ALA A N 1
ATOM 651 C CA . ALA A 1 82 ? -7.694 6.420 1.755 1.00 98.38 82 ALA A CA 1
ATOM 652 C C . ALA A 1 82 ? -9.020 5.737 2.135 1.00 98.38 82 ALA A C 1
ATOM 654 O O . ALA A 1 82 ? -9.608 6.053 3.168 1.00 98.38 82 ALA A O 1
ATOM 655 N N . TYR A 1 83 ? -9.482 4.768 1.337 1.00 98.31 83 TYR A N 1
ATOM 656 C CA . TYR A 1 83 ? -10.685 3.991 1.641 1.00 98.31 83 TYR A CA 1
ATOM 657 C C . TYR A 1 83 ? -10.547 3.190 2.940 1.00 98.31 83 TYR A C 1
ATOM 659 O O . TYR A 1 83 ? -11.477 3.177 3.746 1.00 98.31 83 TYR A O 1
ATOM 667 N N . ALA A 1 84 ? -9.400 2.544 3.168 1.00 98.25 84 ALA A N 1
ATOM 668 C CA . ALA A 1 84 ? -9.144 1.787 4.386 1.00 98.25 84 ALA A CA 1
ATOM 669 C C . ALA A 1 84 ? -9.258 2.694 5.616 1.00 98.25 84 ALA A C 1
ATOM 671 O O . ALA A 1 84 ? -10.023 2.382 6.529 1.00 98.25 84 ALA A O 1
ATOM 672 N N . LEU A 1 85 ? -8.594 3.851 5.603 1.00 98.31 85 LEU A N 1
ATOM 673 C CA . LEU A 1 85 ? -8.690 4.840 6.678 1.00 98.31 85 LEU A C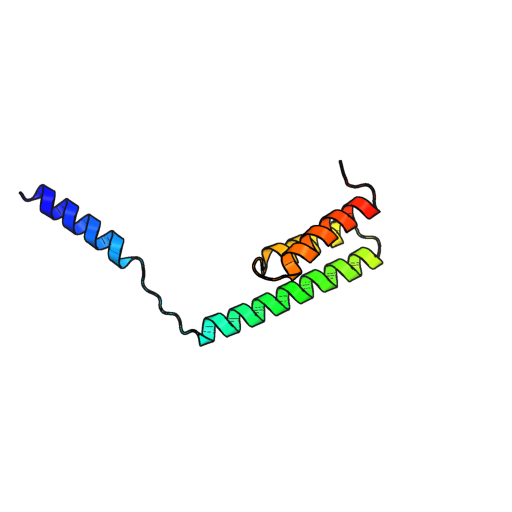A 1
ATOM 674 C C . LEU A 1 85 ? -10.126 5.350 6.867 1.00 98.31 85 LEU A C 1
ATOM 676 O O . LEU A 1 85 ? -10.651 5.346 7.983 1.00 98.31 85 LEU A O 1
ATOM 680 N N . TYR A 1 86 ? -10.801 5.700 5.771 1.00 97.81 86 TYR A N 1
ATOM 681 C CA . TYR A 1 86 ? -12.188 6.157 5.795 1.00 97.81 86 TYR A CA 1
ATOM 682 C C . TYR A 1 86 ? -13.139 5.120 6.409 1.00 97.81 86 TYR A C 1
ATOM 684 O O . TYR A 1 86 ? -14.007 5.481 7.200 1.00 97.81 86 TYR A O 1
ATOM 692 N N . SER A 1 87 ? -12.947 3.830 6.109 1.00 96.31 87 SER A N 1
ATOM 693 C CA . SER A 1 87 ? -13.804 2.737 6.596 1.00 96.31 87 SER A CA 1
ATOM 694 C C . SER A 1 87 ? -13.867 2.623 8.126 1.00 96.31 87 SER A C 1
ATOM 696 O O . SER A 1 87 ? -14.826 2.064 8.656 1.00 96.31 87 SER A O 1
ATOM 698 N N . GLN A 1 88 ? -12.876 3.177 8.834 1.00 95.62 88 GLN A N 1
ATOM 699 C CA . GLN A 1 88 ? -12.819 3.220 10.298 1.00 95.62 88 GLN A CA 1
ATOM 700 C C . GLN A 1 88 ? -12.821 4.638 10.877 1.00 95.62 88 GLN A C 1
ATOM 702 O O . GLN A 1 88 ? -12.519 4.826 12.052 1.00 95.62 88 GLN A O 1
ATOM 707 N N . ASN A 1 89 ? -13.237 5.628 10.085 1.00 95.75 89 ASN A N 1
ATOM 708 C CA . ASN A 1 89 ? -13.309 7.037 10.476 1.00 95.75 89 ASN A CA 1
ATOM 709 C C . ASN A 1 89 ? -11.946 7.680 10.816 1.00 95.75 89 ASN A C 1
ATOM 711 O O . ASN A 1 89 ? -11.887 8.599 11.626 1.00 95.75 89 ASN A O 1
ATOM 715 N N . TYR A 1 90 ? -10.854 7.230 10.188 1.00 95.31 90 TYR A N 1
ATOM 716 C CA . TYR A 1 90 ? -9.520 7.839 10.298 1.00 95.31 90 TYR A CA 1
ATOM 717 C C . TYR A 1 90 ? -9.269 8.878 9.190 1.00 95.31 90 TYR A C 1
ATOM 719 O O . TYR A 1 90 ? -8.328 8.742 8.414 1.00 95.31 90 TYR A O 1
ATOM 727 N N . TYR A 1 91 ? -10.137 9.879 9.054 1.00 90.69 91 TYR A N 1
ATOM 728 C CA . TYR A 1 91 ? -10.055 10.889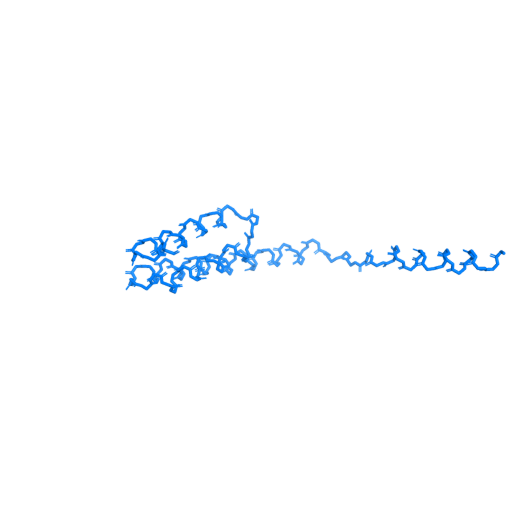 7.981 1.00 90.69 91 TYR A CA 1
ATOM 729 C C . TYR A 1 91 ? -9.787 12.318 8.485 1.00 90.69 91 TYR A C 1
ATOM 731 O O . TYR A 1 91 ? -9.901 13.265 7.703 1.00 90.69 91 TYR A O 1
ATOM 739 N N . ASP A 1 92 ? -9.470 12.457 9.772 1.00 86.56 92 ASP A N 1
ATOM 740 C CA . ASP A 1 92 ? -8.984 13.702 10.379 1.00 86.56 92 ASP A CA 1
ATOM 741 C C . ASP A 1 92 ? -7.484 13.895 10.095 1.00 86.56 92 ASP A C 1
ATOM 743 O O . ASP A 1 92 ? -7.081 15.050 9.822 1.00 86.56 92 ASP A O 1
#

Foldseek 3Di:
DVVVVVVVVVVVVVVVPDDDPDDPVVVVVLLVVLLVQLVVLQVVLVVCLVVLNLQSSLVSLCVSLVSNVPDPSNVVSNVSSCVSCVVVPNPD

Sequence (92 aa):
MSKHIIFLFIYIIFIVSCSKDKSKVDQVLLEQDVEAEMILAYKEGMKQLEKGDALYASKKFDEAEILFPQSIWAAKASLMSAYALYSQNYYD

pLDDT: mean 87.1, std 14.28, range [51.0, 98.75]

Secondary structure (DSSP, 8-state):
-HHHHHHHHHHHHHHT-------HHHHHHHHHHHHHHHHHHHHHHHHHHHTT-HHHHHHHHHHHHHH-TTSHHHHHHHHHHHHHHHHTT---